Protein AF-A0A9W9ZXP2-F1 (afdb_monomer_lite)

Organism: NCBI:txid174260

pLDDT: mean 88.55, std 9.93, range [55.44, 97.12]

Secondary structure (DSSP, 8-state):
-PPP-TTS------EEEEEEPP-TT-TTEEEEEETTSEEEEEETTT-SS-SEEEE-SSS------------

InterPro domains:
  IPR037379 WDR74/Nsa1 [PTHR16038] (2-69)

Structure (mmCIF, N/CA/C/O backbone):
data_AF-A0A9W9ZXP2-F1
#
_entry.id   AF-A0A9W9ZXP2-F1
#
loop_
_atom_site.group_PDB
_atom_site.id
_atom_site.type_symbol
_atom_site.label_atom_id
_atom_site.label_alt_id
_atom_site.label_comp_id
_atom_site.label_asym_id
_atom_site.label_entity_id
_atom_site.label_seq_id
_atom_site.pdbx_PDB_ins_code
_atom_site.Cartn_x
_atom_site.Cartn_y
_atom_site.Cartn_z
_atom_site.occupancy
_atom_site.B_iso_or_equiv
_atom_site.auth_seq_id
_atom_site.auth_comp_id
_atom_site.auth_asym_id
_atom_site.auth_atom_id
_atom_site.pdbx_PDB_model_num
ATOM 1 N N . MET A 1 1 ? -8.413 -13.137 -2.661 1.00 61.62 1 MET A N 1
ATOM 2 C CA . MET A 1 1 ? -7.611 -13.477 -3.850 1.00 61.62 1 MET A CA 1
ATOM 3 C C . MET A 1 1 ? -7.605 -12.264 -4.769 1.00 61.62 1 MET A C 1
ATOM 5 O O . MET A 1 1 ? -8.662 -11.651 -4.922 1.00 61.62 1 MET A O 1
ATOM 9 N N . VAL A 1 2 ? -6.439 -11.855 -5.276 1.00 73.31 2 VAL A N 1
ATOM 10 C CA . VAL A 1 2 ? -6.350 -10.817 -6.321 1.00 73.31 2 VAL A CA 1
ATOM 11 C C . VAL A 1 2 ? -6.956 -11.418 -7.601 1.00 73.31 2 VAL A C 1
ATOM 13 O O . VAL A 1 2 ? -6.741 -12.608 -7.824 1.00 73.31 2 VAL A O 1
ATOM 16 N N . PRO A 1 3 ? -7.786 -10.690 -8.372 1.00 82.56 3 PRO A N 1
ATOM 17 C CA . PRO A 1 3 ? -8.314 -11.198 -9.633 1.00 82.56 3 PRO A CA 1
ATOM 18 C C . PRO A 1 3 ? -7.163 -11.431 -10.602 1.00 82.56 3 PRO A C 1
ATOM 20 O O . PRO A 1 3 ? -6.151 -10.732 -10.520 1.00 82.56 3 PRO A O 1
ATOM 23 N N . ASN A 1 4 ? -7.344 -12.371 -11.520 1.00 87.81 4 ASN A N 1
ATOM 24 C CA . ASN A 1 4 ? -6.440 -12.493 -12.649 1.00 87.81 4 ASN A CA 1
ATOM 25 C C . ASN A 1 4 ? -6.472 -11.209 -13.493 1.00 87.81 4 ASN A C 1
ATOM 27 O O . ASN A 1 4 ? -7.424 -10.420 -13.414 1.00 87.81 4 ASN A O 1
ATOM 31 N N . ASP A 1 5 ? -5.407 -10.981 -14.253 1.00 84.62 5 ASP A N 1
ATOM 32 C CA . ASP A 1 5 ? -5.353 -9.862 -15.186 1.00 84.62 5 ASP A CA 1
ATOM 33 C C . ASP A 1 5 ? -6.248 -10.101 -16.417 1.00 84.62 5 ASP A C 1
ATOM 35 O O . ASP A 1 5 ? -6.996 -11.075 -16.508 1.00 84.62 5 ASP A O 1
ATOM 39 N N . PHE A 1 6 ? -6.198 -9.182 -17.380 1.00 90.25 6 PHE A N 1
ATOM 40 C CA . PHE A 1 6 ? -7.008 -9.275 -18.596 1.00 90.25 6 PHE A CA 1
ATOM 41 C C . PHE A 1 6 ? -6.649 -10.479 -19.489 1.00 90.25 6 PHE A C 1
ATOM 43 O O . PHE A 1 6 ? -7.426 -10.813 -20.380 1.00 90.25 6 PHE A O 1
ATOM 50 N N . LEU A 1 7 ? -5.490 -11.110 -19.265 1.00 92.75 7 LEU A N 1
ATOM 51 C CA . LEU A 1 7 ? -5.042 -12.329 -19.941 1.00 92.75 7 LEU A CA 1
ATOM 52 C C . LEU A 1 7 ? -5.392 -13.597 -19.146 1.00 92.75 7 LEU A C 1
ATOM 54 O O . LEU A 1 7 ? -4.959 -14.683 -19.521 1.00 92.75 7 LEU A O 1
ATOM 58 N N . ASP A 1 8 ? -6.166 -13.466 -18.066 1.00 91.94 8 ASP A N 1
ATOM 59 C CA . ASP A 1 8 ? -6.490 -14.535 -17.119 1.00 91.94 8 ASP A CA 1
ATOM 60 C C . ASP A 1 8 ? -5.252 -15.136 -16.419 1.00 91.94 8 ASP A C 1
ATOM 62 O O . ASP A 1 8 ? -5.255 -16.277 -15.953 1.00 91.94 8 ASP A O 1
ATOM 66 N N . LEU A 1 9 ? -4.177 -14.351 -16.296 1.00 89.69 9 LEU A N 1
ATOM 67 C CA . LEU A 1 9 ? -2.970 -14.756 -15.584 1.00 89.69 9 LEU A CA 1
ATOM 68 C C . LEU A 1 9 ? -3.046 -14.362 -14.108 1.00 89.69 9 LEU A C 1
ATOM 70 O O . LEU A 1 9 ? -3.589 -13.316 -13.740 1.00 89.69 9 LEU A O 1
ATOM 74 N N . GLN A 1 10 ? -2.454 -15.193 -13.242 1.00 87.44 10 GLN A N 1
ATOM 75 C CA . GLN A 1 10 ? -2.300 -14.842 -11.833 1.00 87.44 10 GLN A CA 1
ATOM 76 C C . GLN A 1 10 ? -1.444 -13.586 -11.706 1.00 87.44 10 GLN A C 1
ATOM 78 O O . GLN A 1 10 ? -0.317 -13.547 -12.194 1.00 87.44 10 GLN A O 1
ATOM 83 N N . VAL A 1 11 ? -1.957 -12.588 -10.989 1.00 83.88 11 VAL A N 1
ATOM 84 C CA . VAL A 1 11 ? -1.208 -11.364 -10.711 1.00 83.88 11 VAL A CA 1
ATOM 85 C C . VAL A 1 11 ? -0.255 -11.615 -9.538 1.00 83.88 11 VAL A C 1
ATOM 87 O O . VAL A 1 11 ? -0.726 -11.773 -8.403 1.00 83.88 11 VAL A O 1
ATOM 90 N N . PRO A 1 12 ? 1.072 -11.639 -9.760 1.00 85.81 12 PRO A N 1
ATOM 91 C CA . PRO A 1 12 ? 2.036 -11.745 -8.674 1.00 85.81 12 PRO A CA 1
ATOM 92 C C . PRO A 1 12 ? 1.903 -10.574 -7.693 1.00 85.81 12 PRO A C 1
ATOM 94 O O . PRO A 1 12 ? 1.667 -9.423 -8.065 1.00 85.81 12 PRO A O 1
ATOM 97 N N . ILE A 1 13 ? 2.053 -10.873 -6.403 1.00 86.06 13 ILE A N 1
ATOM 98 C CA . ILE A 1 13 ? 2.041 -9.876 -5.332 1.00 86.06 13 ILE A CA 1
ATOM 99 C C . ILE A 1 13 ? 3.484 -9.630 -4.909 1.00 86.06 13 ILE A C 1
ATOM 101 O O . ILE A 1 13 ? 4.135 -10.532 -4.391 1.00 86.06 13 ILE A O 1
ATOM 105 N N . TRP A 1 14 ? 3.956 -8.396 -5.081 1.00 93.19 14 TRP A N 1
ATOM 106 C CA . TRP A 1 14 ? 5.289 -7.980 -4.656 1.00 93.19 14 TRP A CA 1
ATOM 107 C C . TRP A 1 14 ? 5.185 -6.798 -3.700 1.00 93.19 14 TRP A C 1
ATOM 109 O O . TRP A 1 14 ? 5.233 -5.644 -4.117 1.00 93.19 14 TRP A O 1
ATOM 119 N N . VAL A 1 15 ? 4.994 -7.092 -2.415 1.00 95.38 15 VAL A N 1
ATOM 120 C CA . VAL A 1 15 ? 5.048 -6.079 -1.354 1.00 95.38 15 VAL A CA 1
ATOM 121 C C . VAL A 1 15 ? 6.507 -5.818 -1.012 1.00 95.38 15 VAL A C 1
ATOM 123 O O . VAL A 1 15 ? 7.254 -6.761 -0.760 1.00 95.38 15 VAL A O 1
ATOM 126 N N . THR A 1 16 ? 6.901 -4.552 -1.032 1.00 97.12 16 THR A N 1
ATOM 127 C CA . THR A 1 16 ? 8.258 -4.110 -0.690 1.00 97.12 16 THR A CA 1
ATOM 128 C C . THR A 1 16 ? 8.290 -3.406 0.655 1.00 97.12 16 THR A C 1
ATOM 130 O O . THR A 1 16 ? 9.257 -3.564 1.385 1.00 97.12 16 THR A O 1
ATOM 133 N N . GLU A 1 17 ? 7.217 -2.690 0.999 1.00 95.94 17 GLU A N 1
ATOM 134 C CA . GLU A 1 17 ? 7.112 -1.923 2.237 1.00 95.94 17 GLU A CA 1
ATOM 135 C C . GLU A 1 17 ? 5.686 -1.874 2.778 1.00 95.94 17 GLU A C 1
ATOM 137 O O . GLU A 1 17 ? 4.713 -1.996 2.024 1.00 95.94 17 GLU A O 1
ATOM 142 N N . LEU A 1 18 ? 5.553 -1.661 4.088 1.00 95.94 18 LEU A N 1
ATOM 143 C CA . LEU A 1 18 ? 4.264 -1.557 4.771 1.00 95.94 18 LEU A CA 1
ATOM 144 C C . LEU A 1 18 ? 4.362 -0.652 5.998 1.00 95.94 18 LEU A C 1
ATOM 146 O O . LEU A 1 18 ? 5.321 -0.719 6.759 1.00 95.94 18 LEU A O 1
ATOM 150 N N . GLY A 1 19 ? 3.308 0.116 6.260 1.00 94.62 19 GLY A N 1
ATOM 151 C CA . GLY A 1 19 ? 3.164 0.816 7.530 1.00 94.62 19 GLY A CA 1
ATOM 152 C C . GLY A 1 19 ? 1.708 1.031 7.924 1.00 94.62 19 GLY A C 1
ATOM 153 O O . GLY A 1 19 ? 0.816 1.142 7.078 1.00 94.62 19 GLY A O 1
ATOM 154 N N . PHE A 1 20 ? 1.465 1.100 9.229 1.00 92.50 20 PHE A N 1
ATOM 155 C CA . PHE A 1 20 ? 0.164 1.474 9.773 1.00 92.50 20 PHE A CA 1
ATOM 156 C C . PHE A 1 20 ? 0.020 2.988 9.743 1.00 92.50 20 PHE A C 1
ATOM 158 O O . PHE A 1 20 ? 0.894 3.699 10.236 1.00 92.50 20 PHE A O 1
ATOM 165 N N . LEU A 1 21 ? -1.084 3.479 9.180 1.00 89.06 21 LEU A N 1
ATOM 166 C CA . LEU A 1 21 ? -1.358 4.907 9.228 1.00 89.06 21 LEU A CA 1
ATOM 167 C C . LEU A 1 21 ? -1.766 5.271 10.654 1.00 89.06 21 LEU A C 1
ATOM 169 O O . LEU A 1 21 ? -2.735 4.696 11.169 1.00 89.06 21 LEU A O 1
ATOM 173 N N . PRO A 1 22 ? -1.083 6.242 11.269 1.00 78.75 22 PRO A N 1
ATOM 174 C CA . PRO A 1 22 ? -1.551 6.803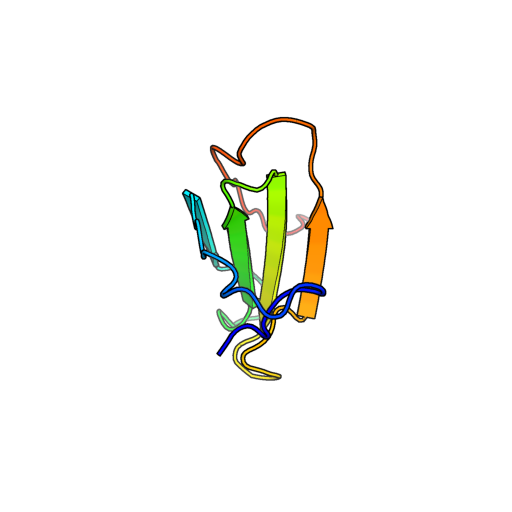 12.514 1.00 78.75 22 PRO A CA 1
ATOM 175 C C . PRO A 1 22 ? -2.840 7.618 12.256 1.00 78.75 22 PRO A C 1
ATOM 177 O O . PRO A 1 22 ? -3.161 8.024 11.131 1.00 78.75 22 PRO A O 1
ATOM 180 N N . GLY A 1 23 ? -3.709 7.689 13.264 1.00 71.12 23 GLY A N 1
ATOM 181 C CA . GLY A 1 23 ? -5.000 8.370 13.156 1.00 71.12 23 GLY A CA 1
ATOM 182 C C . GLY A 1 23 ? -6.036 7.893 14.171 1.00 71.12 23 GLY A C 1
ATOM 183 O O . GLY A 1 23 ? -6.175 6.692 14.399 1.00 71.12 23 GLY A O 1
ATOM 184 N N . GLN A 1 24 ? -6.751 8.858 14.770 1.00 62.59 24 GLN A N 1
ATOM 185 C CA . GLN A 1 24 ? -7.885 8.755 15.715 1.00 62.59 24 GLN A CA 1
ATOM 186 C C . GLN A 1 24 ? -8.121 7.371 16.373 1.00 62.59 24 GLN A C 1
ATOM 188 O O . GLN A 1 24 ? -9.202 6.789 16.306 1.00 62.59 24 GLN A O 1
ATOM 193 N N . GLY A 1 25 ? -7.088 6.815 17.011 1.00 62.78 25 GLY A N 1
ATOM 194 C CA . GLY A 1 25 ? -7.179 5.585 17.802 1.00 62.78 25 GLY A CA 1
ATOM 195 C C . GLY A 1 25 ? -7.443 4.282 17.033 1.00 62.78 25 GLY A C 1
ATOM 196 O O . GLY A 1 25 ? -7.748 3.277 17.673 1.00 62.78 25 GLY A O 1
ATOM 197 N N . SER A 1 26 ? -7.338 4.239 15.697 1.00 65.44 26 SER A N 1
ATOM 198 C CA . SER A 1 26 ? -7.559 2.997 14.941 1.00 65.44 26 SER A CA 1
ATOM 199 C C . SER A 1 26 ? -6.444 2.691 13.942 1.00 65.44 26 SER A C 1
ATOM 201 O O . SER A 1 26 ? -6.408 3.235 12.844 1.00 65.44 26 SER A O 1
ATOM 203 N N . LEU A 1 27 ? -5.626 1.687 14.276 1.00 79.44 27 LEU A N 1
ATOM 204 C CA . LEU A 1 27 ? -4.603 1.069 13.413 1.00 79.44 27 LEU A CA 1
ATOM 205 C C . LEU A 1 27 ? -5.207 0.170 12.312 1.00 79.44 27 LEU A C 1
ATOM 207 O O . LEU A 1 27 ? -4.631 -0.838 11.917 1.00 79.44 27 LEU A O 1
ATOM 211 N N . SER A 1 28 ? -6.417 0.486 11.848 1.00 88.31 28 SER A N 1
ATOM 212 C CA . SER A 1 28 ? -7.127 -0.313 10.840 1.00 88.31 28 SER A CA 1
ATOM 213 C C . SER A 1 28 ? -6.650 -0.032 9.419 1.00 88.31 28 SER A C 1
ATOM 215 O O . SER A 1 28 ? -6.882 -0.861 8.534 1.00 88.31 28 SER A O 1
ATOM 217 N N . ARG A 1 29 ? -5.976 1.108 9.213 1.00 91.81 29 ARG A N 1
ATOM 218 C CA . ARG A 1 29 ? -5.488 1.567 7.914 1.00 91.81 29 ARG A CA 1
ATOM 219 C C . ARG A 1 29 ? -4.011 1.250 7.724 1.00 91.81 29 ARG A C 1
ATOM 221 O O . ARG A 1 29 ? -3.192 1.536 8.593 1.00 91.81 29 ARG A O 1
ATOM 228 N N . ILE A 1 30 ? -3.685 0.689 6.567 1.00 94.06 30 ILE A N 1
ATOM 229 C CA . ILE A 1 30 ? -2.352 0.182 6.241 1.00 94.06 30 ILE A CA 1
ATOM 230 C C . ILE A 1 30 ? -1.953 0.701 4.860 1.00 94.06 30 ILE A C 1
ATOM 232 O O . ILE A 1 30 ? -2.654 0.433 3.882 1.00 94.06 30 ILE A O 1
ATOM 236 N N . ALA A 1 31 ? -0.837 1.420 4.770 1.00 95.38 31 ALA A N 1
ATOM 237 C CA . ALA A 1 31 ? -0.197 1.756 3.504 1.00 95.38 31 ALA A CA 1
ATOM 238 C C . ALA A 1 31 ? 0.787 0.653 3.121 1.00 95.38 31 ALA A C 1
ATOM 240 O O . ALA A 1 31 ? 1.504 0.123 3.967 1.00 95.38 31 ALA A O 1
ATOM 241 N N . VAL A 1 32 ? 0.819 0.321 1.836 1.00 96.75 32 VAL A N 1
ATOM 242 C CA . VAL A 1 32 ? 1.648 -0.742 1.274 1.00 96.75 32 VAL A CA 1
ATOM 243 C C . VAL A 1 32 ? 2.336 -0.224 0.019 1.00 96.75 32 VAL A C 1
ATOM 245 O O . VAL A 1 32 ? 1.669 0.238 -0.909 1.00 96.75 32 VAL A O 1
ATOM 248 N N . GLY A 1 33 ? 3.660 -0.325 -0.008 1.00 96.88 33 GLY A N 1
ATOM 249 C CA . GLY A 1 33 ? 4.494 -0.117 -1.185 1.00 96.88 33 GLY A CA 1
ATOM 250 C C . GLY A 1 33 ? 4.696 -1.430 -1.936 1.00 96.88 33 GLY A C 1
ATOM 251 O O . GLY A 1 33 ? 4.722 -2.508 -1.334 1.00 96.88 33 GLY A O 1
ATOM 252 N N . THR A 1 34 ? 4.810 -1.356 -3.260 1.00 95.81 34 THR A N 1
ATOM 253 C CA . THR A 1 34 ? 4.996 -2.545 -4.097 1.00 95.81 34 THR A CA 1
ATOM 254 C C . THR A 1 34 ? 6.145 -2.404 -5.090 1.00 95.81 34 THR A C 1
ATOM 256 O O . THR A 1 34 ? 6.520 -1.298 -5.491 1.00 95.81 34 THR A O 1
ATOM 259 N N . GLY A 1 35 ? 6.641 -3.555 -5.552 1.00 95.44 35 GLY A N 1
ATOM 260 C CA . GLY A 1 35 ? 7.614 -3.664 -6.640 1.00 95.44 35 GLY A CA 1
ATOM 261 C C . GLY A 1 35 ? 7.070 -3.251 -8.010 1.00 95.44 35 GLY A C 1
ATOM 262 O O . GLY A 1 35 ? 7.849 -2.966 -8.908 1.00 95.44 35 GLY A O 1
ATOM 263 N N . TYR A 1 36 ? 5.746 -3.151 -8.161 1.00 93.25 36 TYR A N 1
ATOM 264 C CA . TYR A 1 36 ? 5.069 -2.741 -9.400 1.00 93.25 36 TYR A CA 1
ATOM 265 C C . TYR A 1 36 ? 4.783 -1.240 -9.459 1.00 93.25 36 TYR A C 1
ATOM 267 O O . TYR A 1 36 ? 3.822 -0.819 -10.095 1.00 93.25 36 TYR A O 1
ATOM 275 N N . HIS A 1 37 ? 5.580 -0.445 -8.746 1.00 94.38 37 HIS A N 1
ATOM 276 C CA . HIS A 1 37 ? 5.489 1.015 -8.731 1.00 94.38 37 HIS A CA 1
ATOM 277 C C . HIS A 1 37 ? 4.117 1.480 -8.235 1.00 94.38 37 HIS A C 1
ATOM 279 O O . HIS A 1 37 ? 3.579 2.465 -8.720 1.00 94.38 37 HIS A O 1
ATOM 285 N N . GLN A 1 38 ? 3.500 0.747 -7.303 1.00 94.56 38 GLN A N 1
ATOM 286 C CA . GLN A 1 38 ? 2.195 1.102 -6.744 1.00 94.56 38 GLN A CA 1
ATOM 287 C C . GLN A 1 38 ? 2.273 1.328 -5.246 1.00 94.56 38 GLN A C 1
ATOM 289 O O . GLN A 1 38 ? 2.924 0.566 -4.523 1.00 94.56 38 GLN A O 1
ATOM 294 N N . VAL A 1 39 ? 1.499 2.310 -4.795 1.00 96.00 39 VAL A N 1
ATOM 295 C CA . VAL A 1 39 ? 1.149 2.511 -3.393 1.00 96.00 39 VAL A CA 1
ATOM 296 C C . VAL A 1 39 ? -0.321 2.148 -3.216 1.00 96.00 39 VAL A C 1
ATOM 298 O O . VAL A 1 39 ? -1.193 2.577 -3.978 1.00 96.00 39 VAL A O 1
ATOM 301 N N . ARG A 1 40 ? -0.598 1.317 -2.211 1.00 95.50 40 ARG A N 1
ATOM 302 C CA . ARG A 1 40 ? -1.930 0.794 -1.902 1.00 95.50 40 ARG A CA 1
ATOM 303 C C . ARG A 1 40 ? -2.306 1.143 -0.470 1.00 95.50 40 ARG A C 1
ATOM 305 O O . ARG A 1 40 ? -1.516 0.923 0.442 1.00 95.50 40 ARG A O 1
ATOM 312 N N . LEU A 1 41 ? -3.525 1.629 -0.269 1.00 94.50 41 LEU A N 1
ATOM 313 C CA . LEU A 1 41 ? -4.112 1.824 1.053 1.00 94.50 41 LEU A CA 1
ATOM 314 C C . LEU A 1 41 ? -5.139 0.727 1.302 1.00 94.50 41 LEU A C 1
ATOM 316 O O . LEU A 1 41 ? -6.035 0.514 0.486 1.00 94.50 41 LEU A O 1
ATOM 320 N N . TYR A 1 42 ? -5.037 0.066 2.443 1.00 94.12 42 TYR A N 1
ATOM 321 C CA . TYR A 1 42 ? -6.027 -0.876 2.944 1.00 94.12 42 TYR A CA 1
ATOM 322 C C . TYR A 1 42 ? -6.711 -0.293 4.169 1.00 94.12 42 TYR A C 1
ATOM 324 O O . TYR A 1 42 ? -6.077 0.392 4.968 1.00 94.12 42 TYR A O 1
ATOM 332 N N . ASP A 1 43 ? -7.987 -0.619 4.336 1.00 92.88 43 ASP A N 1
ATOM 333 C CA . ASP A 1 43 ? -8.709 -0.455 5.590 1.00 92.88 43 ASP A CA 1
ATOM 334 C C . ASP A 1 43 ? -9.331 -1.806 5.947 1.00 92.88 43 ASP A C 1
ATOM 336 O O . ASP A 1 43 ? -10.268 -2.281 5.301 1.00 92.88 43 ASP A O 1
ATOM 340 N N . THR A 1 44 ? -8.781 -2.430 6.985 1.00 91.88 44 THR A N 1
ATOM 341 C CA . THR A 1 44 ? -9.154 -3.777 7.438 1.00 91.88 44 THR A CA 1
ATOM 342 C C . THR A 1 44 ? -10.595 -3.879 7.940 1.00 91.88 44 THR A C 1
ATOM 344 O O . THR A 1 44 ? -11.132 -4.985 7.990 1.00 91.88 44 THR A O 1
ATOM 347 N N . LYS A 1 45 ? -11.241 -2.753 8.274 1.00 91.19 45 LYS A N 1
ATOM 348 C CA . LYS A 1 45 ? -12.648 -2.717 8.699 1.00 91.19 45 LYS A CA 1
ATOM 349 C C . LYS A 1 45 ? -13.626 -2.695 7.530 1.00 91.19 45 LYS A C 1
ATOM 351 O O . LYS A 1 45 ? -14.792 -3.020 7.726 1.00 91.19 45 LYS A O 1
ATOM 356 N N . THR A 1 46 ? -13.176 -2.308 6.337 1.00 90.94 46 THR A N 1
ATOM 357 C CA . THR A 1 46 ? -14.060 -2.139 5.174 1.00 90.94 46 THR A CA 1
ATOM 358 C C . THR A 1 46 ? -14.019 -3.349 4.250 1.00 90.94 46 THR A C 1
ATOM 360 O O . THR A 1 46 ? -15.053 -3.950 3.969 1.00 90.94 46 THR A O 1
ATOM 363 N N . GLN A 1 47 ? -12.832 -3.730 3.772 1.00 91.69 47 GLN A N 1
ATOM 364 C CA . GLN A 1 47 ? -12.681 -4.786 2.777 1.00 91.69 47 GLN A CA 1
ATOM 365 C C . GLN A 1 47 ? -11.258 -5.352 2.732 1.00 91.69 47 GLN A C 1
ATOM 367 O O . GLN A 1 47 ? -10.284 -4.726 3.137 1.00 91.69 47 GLN A O 1
ATOM 372 N N . ARG A 1 48 ? -11.123 -6.553 2.156 1.00 90.38 48 ARG A N 1
ATOM 373 C CA . ARG A 1 48 ? -9.816 -7.200 1.920 1.00 90.38 48 ARG A CA 1
ATOM 374 C C . ARG A 1 48 ? -9.031 -6.603 0.746 1.00 90.38 48 ARG A C 1
ATOM 376 O O . ARG A 1 48 ? -7.849 -6.893 0.598 1.00 90.38 48 ARG A O 1
ATOM 383 N N . ARG A 1 49 ? -9.694 -5.850 -0.134 1.00 90.81 49 ARG A N 1
ATOM 384 C CA . ARG A 1 49 ? -9.081 -5.201 -1.304 1.00 90.81 49 ARG A CA 1
ATOM 385 C C . ARG A 1 49 ? -8.570 -3.812 -0.913 1.00 90.81 49 ARG A C 1
ATOM 387 O O . ARG A 1 49 ? -9.141 -3.213 -0.004 1.00 90.81 49 ARG A O 1
ATOM 394 N N . PRO A 1 50 ? -7.539 -3.279 -1.586 1.00 93.50 50 PRO A N 1
ATOM 395 C CA . PRO A 1 50 ? -7.116 -1.911 -1.328 1.00 93.50 50 PRO A CA 1
ATOM 396 C C . PRO A 1 50 ? -8.285 -0.951 -1.579 1.00 93.50 50 PRO A C 1
ATOM 398 O O . PRO A 1 50 ? -9.003 -1.083 -2.569 1.00 93.50 50 PRO A O 1
ATOM 401 N N . VAL A 1 51 ? -8.495 -0.019 -0.651 1.00 94.44 51 VAL A N 1
ATOM 402 C CA . VAL A 1 51 ? -9.475 1.069 -0.784 1.00 94.44 51 VAL A CA 1
ATOM 403 C C . VAL A 1 51 ? -8.963 2.168 -1.716 1.00 94.44 51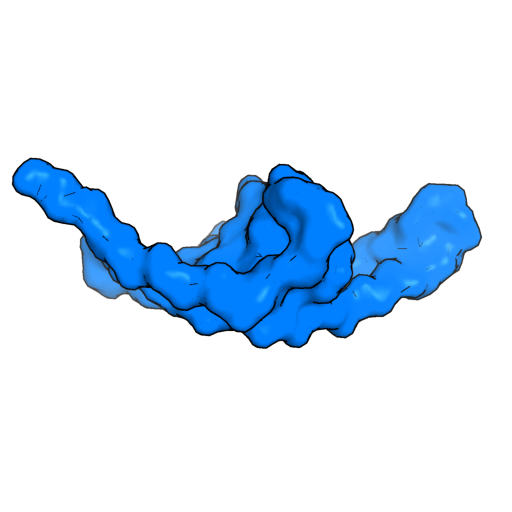 VAL A C 1
ATOM 405 O O . VAL A 1 51 ? -9.758 2.875 -2.324 1.00 94.44 51 VAL A O 1
ATOM 408 N N . LEU A 1 52 ? -7.639 2.275 -1.869 1.00 94.19 52 LEU A N 1
ATOM 409 C CA . LEU A 1 52 ? -6.975 3.144 -2.837 1.00 94.19 52 LEU A CA 1
ATOM 410 C C . LEU A 1 52 ? -5.761 2.419 -3.423 1.00 94.19 52 LEU A C 1
ATOM 412 O O . LEU A 1 52 ? -5.031 1.745 -2.696 1.00 94.19 52 LEU A O 1
ATOM 416 N N . SER A 1 53 ? -5.529 2.576 -4.723 1.00 94.12 53 SER A N 1
ATOM 417 C CA . SER A 1 53 ? -4.337 2.071 -5.403 1.00 94.12 53 SER A CA 1
ATOM 418 C C . SER A 1 53 ? -3.949 3.037 -6.512 1.00 94.12 53 SER A C 1
ATOM 420 O O . SER A 1 53 ? -4.774 3.338 -7.372 1.00 94.12 53 SER A O 1
ATOM 422 N N . PHE A 1 54 ? -2.703 3.500 -6.511 1.00 94.81 54 PHE A N 1
ATOM 423 C CA . PHE A 1 54 ? -2.175 4.392 -7.543 1.00 94.81 54 PHE A CA 1
ATOM 424 C C . PHE A 1 54 ? -0.726 4.041 -7.875 1.00 94.81 54 PHE A C 1
ATOM 426 O O . PHE A 1 54 ? -0.035 3.428 -7.060 1.00 94.81 54 PHE A O 1
ATOM 433 N N . HIS A 1 55 ? -0.286 4.410 -9.080 1.00 94.94 55 HIS A N 1
ATOM 434 C CA . HIS A 1 55 ? 1.109 4.253 -9.486 1.00 94.94 55 HIS A CA 1
ATOM 435 C C . HIS A 1 55 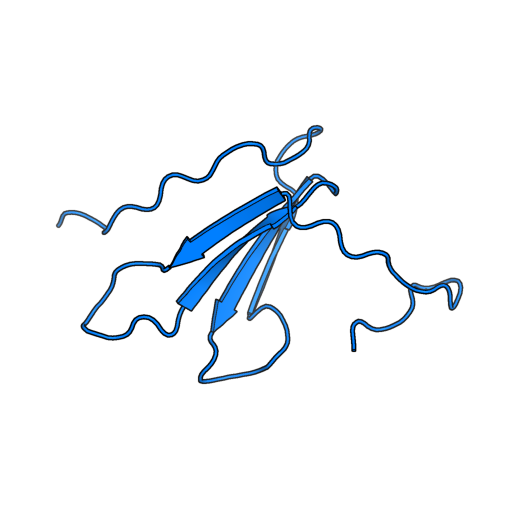? 1.945 5.434 -8.976 1.00 94.94 55 HIS A C 1
ATOM 437 O O . HIS A 1 55 ? 1.487 6.576 -9.004 1.00 94.94 55 HIS A O 1
ATOM 443 N N . PHE A 1 56 ? 3.154 5.154 -8.503 1.00 92.31 56 PHE A N 1
ATOM 444 C CA . PHE A 1 56 ? 4.102 6.115 -7.963 1.00 92.31 56 PHE A CA 1
ATOM 445 C C . PHE A 1 56 ? 5.454 5.954 -8.659 1.00 92.31 56 PHE A C 1
ATOM 447 O O . PHE A 1 56 ? 6.221 5.045 -8.346 1.00 92.31 56 PHE A O 1
ATOM 454 N N . GLY A 1 57 ? 5.738 6.868 -9.587 1.00 92.56 57 GLY A N 1
ATOM 455 C CA . GLY A 1 57 ? 6.985 6.881 -10.347 1.00 92.56 57 GLY A CA 1
ATOM 456 C C . GLY A 1 57 ? 7.194 5.645 -11.228 1.00 92.56 57 GLY A C 1
ATOM 457 O O . GLY A 1 57 ? 6.265 4.897 -11.523 1.00 92.56 57 GLY A O 1
ATOM 458 N N . GLU A 1 58 ? 8.449 5.458 -11.636 1.00 93.56 58 GLU A N 1
ATOM 459 C CA . GLU A 1 58 ? 8.900 4.411 -12.570 1.00 93.56 58 GLU A CA 1
ATOM 460 C C . GLU A 1 58 ? 9.787 3.351 -11.894 1.00 93.56 58 GLU A C 1
ATOM 462 O O . GLU A 1 58 ? 10.440 2.557 -12.566 1.00 93.56 58 GLU A O 1
ATOM 467 N N . SER A 1 59 ? 9.841 3.359 -10.561 1.00 93.69 59 SER A N 1
ATOM 468 C CA . SER A 1 59 ? 10.676 2.465 -9.758 1.00 93.69 59 SER A CA 1
ATOM 469 C C . SER A 1 59 ? 9.851 1.803 -8.663 1.00 93.69 59 SER A C 1
ATOM 471 O O . SER A 1 59 ? 8.780 2.283 -8.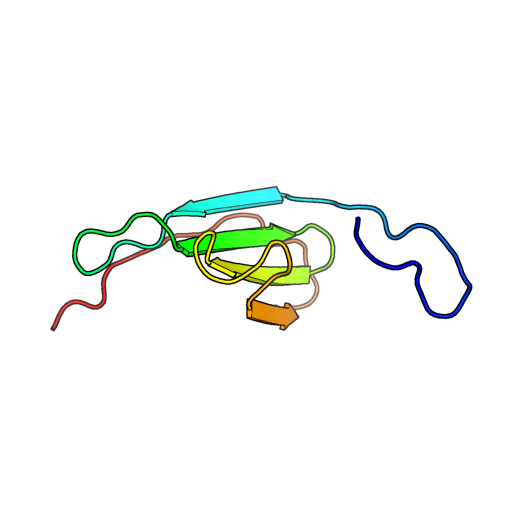284 1.00 93.69 59 SER A O 1
ATOM 473 N N . LEU A 1 60 ? 10.373 0.708 -8.105 1.00 95.00 60 LEU A N 1
ATOM 474 C CA . LEU A 1 60 ? 9.785 0.091 -6.919 1.00 95.00 60 LEU A CA 1
ATOM 475 C C . LEU A 1 60 ? 9.685 1.090 -5.761 1.00 95.00 60 LEU A C 1
ATOM 477 O O . LEU A 1 60 ? 10.533 1.971 -5.595 1.00 95.00 60 LEU A O 1
ATOM 481 N N . VAL A 1 61 ? 8.667 0.913 -4.922 1.00 96.31 61 VAL A N 1
ATOM 482 C CA . VAL A 1 61 ? 8.554 1.669 -3.671 1.00 96.31 61 VAL A CA 1
ATOM 483 C C . VAL A 1 61 ? 9.527 1.062 -2.663 1.00 96.31 61 VAL A C 1
ATOM 485 O O . VAL A 1 61 ? 9.303 -0.052 -2.200 1.00 96.31 61 VAL A O 1
ATOM 488 N N . SER A 1 62 ? 10.618 1.755 -2.342 1.00 96.00 62 SER A N 1
ATOM 489 C CA . SER A 1 62 ? 11.683 1.220 -1.476 1.00 96.00 62 SER A CA 1
ATOM 490 C C . SER A 1 62 ? 11.521 1.546 0.006 1.00 96.00 62 SER A C 1
ATOM 492 O O . SER A 1 62 ? 12.111 0.862 0.831 1.00 96.00 62 SER A O 1
ATOM 494 N N . ALA A 1 63 ? 10.773 2.598 0.339 1.00 95.75 63 ALA A N 1
ATOM 495 C CA . ALA A 1 63 ? 10.547 3.058 1.704 1.00 95.75 63 ALA A CA 1
ATOM 496 C C . ALA A 1 63 ? 9.210 3.808 1.787 1.00 95.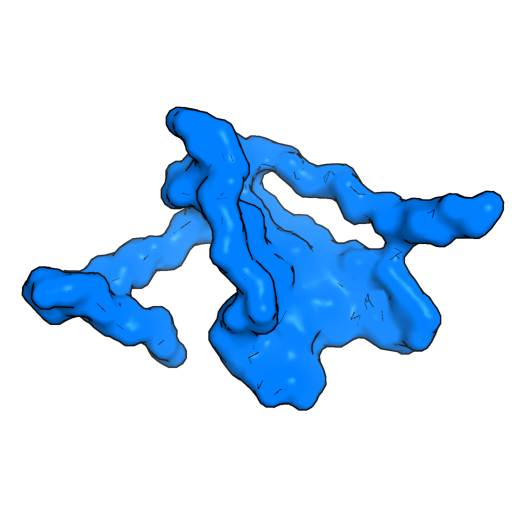75 63 ALA A C 1
ATOM 498 O O . ALA A 1 63 ? 8.817 4.494 0.839 1.00 95.75 63 ALA A O 1
ATOM 499 N N . LEU A 1 64 ? 8.534 3.719 2.935 1.00 94.25 64 LEU A N 1
ATOM 500 C CA . LEU A 1 64 ? 7.390 4.562 3.286 1.00 94.25 64 LEU A CA 1
ATOM 501 C C . LEU A 1 64 ? 7.640 5.209 4.652 1.00 94.25 64 LEU A C 1
ATOM 503 O O . LEU A 1 64 ? 7.944 4.519 5.620 1.00 94.25 64 LEU A O 1
ATOM 507 N N . ALA A 1 65 ? 7.466 6.527 4.737 1.00 92.69 65 ALA A N 1
ATOM 508 C CA . ALA A 1 65 ? 7.450 7.260 5.998 1.00 92.69 65 ALA A CA 1
ATOM 509 C C . ALA A 1 65 ? 6.027 7.765 6.239 1.00 92.69 65 ALA A C 1
ATOM 511 O O . ALA A 1 65 ? 5.509 8.571 5.468 1.00 92.69 65 ALA A O 1
ATOM 512 N N . LEU A 1 66 ? 5.376 7.240 7.276 1.00 90.25 66 LEU A N 1
ATOM 513 C CA . LEU A 1 66 ? 4.003 7.592 7.618 1.00 90.25 66 LEU A CA 1
ATOM 5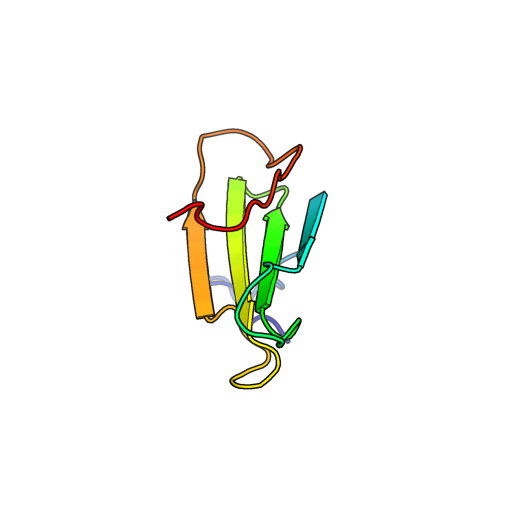14 C C . LEU A 1 66 ? 4.016 8.558 8.790 1.00 90.25 66 LEU A C 1
ATOM 516 O O . LEU A 1 66 ? 4.546 8.244 9.854 1.00 90.25 66 LEU A O 1
ATOM 520 N N . THR A 1 67 ? 3.408 9.717 8.590 1.00 86.94 67 THR A N 1
ATOM 521 C CA . THR A 1 67 ? 3.242 10.730 9.625 1.00 86.94 67 THR A CA 1
ATOM 522 C C . THR A 1 67 ? 1.761 10.985 9.835 1.00 86.94 67 THR A C 1
ATOM 524 O O . THR A 1 67 ? 0.953 10.862 8.909 1.00 86.94 67 THR A O 1
ATOM 527 N N . ASP A 1 68 ? 1.397 11.352 11.059 1.00 83.00 68 ASP A N 1
ATOM 528 C CA . ASP A 1 68 ? 0.127 12.031 11.259 1.00 83.00 68 ASP A CA 1
ATOM 529 C C . ASP A 1 68 ? 0.177 13.382 10.543 1.00 83.00 68 ASP A C 1
ATOM 531 O O . ASP A 1 68 ? 1.244 13.983 10.387 1.00 83.00 68 ASP A O 1
ATOM 535 N N . ASN A 1 69 ? -0.981 13.870 10.107 1.00 72.44 69 ASN A N 1
ATOM 536 C CA . ASN A 1 69 ? -1.075 15.282 9.773 1.00 72.44 69 ASN A CA 1
ATOM 537 C C . ASN A 1 69 ? -0.934 16.054 11.086 1.00 72.44 69 ASN A C 1
ATOM 539 O O . ASN A 1 69 ? -1.856 16.046 11.908 1.00 72.44 69 ASN A O 1
ATOM 543 N N . GLU A 1 70 ? 0.215 16.699 11.280 1.00 62.47 70 GLU A N 1
ATOM 544 C CA . GLU A 1 70 ? 0.320 17.772 12.258 1.00 62.47 70 GLU A CA 1
ATOM 545 C C . GLU A 1 70 ? -0.702 18.845 11.862 1.00 62.47 70 GLU A C 1
ATOM 547 O O . GLU A 1 70 ? -0.803 19.231 10.694 1.00 62.47 70 GLU A O 1
ATOM 552 N N . LYS A 1 71 ? -1.552 19.222 12.817 1.00 55.44 71 LYS A N 1
ATOM 553 C CA . LYS A 1 71 ? -2.467 20.352 12.654 1.00 55.44 71 LYS A CA 1
ATOM 554 C C . LYS A 1 71 ? -1.698 21.661 12.676 1.00 55.44 71 LYS A C 1
ATOM 556 O O . LYS A 1 71 ? -0.791 21.767 13.528 1.00 55.44 71 LYS A O 1
#

Foldseek 3Di:
DDAAPPVRHDDDFFWQDKDQADDDPDSQWMWTWGQQQKIFIGGNVPDPHTPDIDGHDDGGDNDDDHDDPDD

Sequence (71 aa):
MVPNDFLDLQVPIWVTELGFLPGQGSLSRIAVGTGYHQVRLYDTKTQRRPVLSFHFGESLVSALALTDNEK

Radius of gyration: 13.45 Å; chains: 1; bounding box: 26×35×38 Å